Protein AF-A0A837NKV6-F1 (afdb_monomer_lite)

Organism: NCBI:txid1385856

Secondary structure (DSSP, 8-state):
---SHHHHHHHTT--HHHHHHHHHHHH-----HHHHHHHHHTSSPPPHHHHHHHHHHHTS-HHHHTTS--HHHHHHTTHHHHHHTTSS-S-----------

InterPro domains:
  IPR001387 Cro/C1-type, helix-turn-helix domain [PF12844] (3-65)
  IPR001387 Cro/C1-type, helix-turn-helix domain [PS50943] (5-65)
  IPR001387 Cro/C1-type, helix-turn-helix domain [SM00530] (4-65)
  IPR001387 Cro/C1-type, helix-turn-helix domain [cd00093] (3-65)
  IPR010982 Lambda repressor-like, DNA-binding domain superfamily [G3DSA:1.10.260.40] (1-72)
  IPR010982 Lambda repressor-like, DNA-binding domain superfamily [SSF47413] (3-67)

pLDDT: mean 81.36, std 20.56, range [34.88, 98.44]

Structure (mmCIF, N/CA/C/O backbone):
data_AF-A0A837NKV6-F1
#
_entry.id   AF-A0A837NKV6-F1
#
loop_
_atom_site.group_PDB
_atom_site.id
_atom_site.type_symbol
_atom_site.label_atom_id
_atom_site.label_alt_id
_atom_site.label_comp_id
_atom_site.label_asym_id
_atom_site.label_entity_id
_atom_site.label_seq_id
_atom_site.pdbx_PDB_ins_code
_atom_site.Cartn_x
_atom_site.Cartn_y
_atom_site.Cartn_z
_atom_site.occupancy
_atom_site.B_iso_or_equiv
_atom_site.auth_seq_id
_atom_site.auth_comp_id
_atom_site.auth_asym_id
_atom_site.auth_atom_id
_atom_site.pdbx_PDB_model_num
ATOM 1 N N . MET A 1 1 ? -16.009 5.502 -5.738 1.00 51.53 1 MET A N 1
ATOM 2 C CA . MET A 1 1 ? -15.505 5.685 -4.353 1.00 51.53 1 MET A CA 1
ATOM 3 C C . MET A 1 1 ? -14.002 5.905 -4.402 1.00 51.53 1 MET A C 1
ATOM 5 O O . MET A 1 1 ? -13.330 5.195 -5.138 1.00 51.53 1 MET A O 1
ATOM 9 N N . LYS A 1 2 ? -13.474 6.897 -3.677 1.00 77.88 2 LYS A N 1
ATOM 10 C CA . LYS A 1 2 ? -12.043 7.239 -3.695 1.00 77.88 2 LYS A CA 1
ATOM 11 C C . LYS A 1 2 ? -11.351 6.464 -2.569 1.00 77.88 2 LYS A C 1
ATOM 13 O O . LYS A 1 2 ? -11.592 6.754 -1.399 1.00 77.88 2 LYS A O 1
ATOM 18 N N . ASN A 1 3 ? -10.554 5.450 -2.902 1.00 89.69 3 ASN A N 1
ATOM 19 C CA . ASN A 1 3 ? -9.729 4.778 -1.895 1.00 89.69 3 ASN A CA 1
ATOM 20 C C . ASN A 1 3 ? -8.704 5.763 -1.299 1.00 89.69 3 ASN A C 1
ATOM 22 O O . ASN A 1 3 ? -8.441 6.831 -1.860 1.00 89.69 3 ASN A O 1
ATOM 26 N N . ARG A 1 4 ? -8.122 5.411 -0.150 1.00 95.06 4 ARG A N 1
ATOM 27 C CA . ARG A 1 4 ? -7.184 6.272 0.590 1.00 95.06 4 ARG A CA 1
ATOM 28 C C . ARG A 1 4 ? -5.715 5.927 0.334 1.00 95.06 4 ARG A C 1
ATOM 30 O O . ARG A 1 4 ? -4.847 6.531 0.956 1.00 95.06 4 ARG A O 1
ATOM 37 N N . LEU A 1 5 ? -5.423 5.020 -0.602 1.00 96.50 5 LEU A N 1
ATOM 38 C CA . LEU A 1 5 ? -4.068 4.517 -0.856 1.00 96.50 5 LEU A CA 1
ATOM 39 C C . LEU A 1 5 ? -3.094 5.642 -1.219 1.00 96.50 5 LEU A C 1
ATOM 41 O O . LEU A 1 5 ? -2.047 5.777 -0.592 1.00 96.50 5 LEU A O 1
ATOM 45 N N . ARG A 1 6 ? -3.477 6.509 -2.166 1.00 96.75 6 ARG A N 1
ATOM 46 C CA . ARG A 1 6 ? -2.630 7.633 -2.598 1.00 96.75 6 ARG A CA 1
ATOM 47 C C . ARG A 1 6 ? -2.321 8.608 -1.472 1.00 96.75 6 ARG A C 1
ATOM 49 O O . ARG A 1 6 ? -1.220 9.146 -1.414 1.00 96.75 6 ARG A O 1
ATOM 56 N N . LYS A 1 7 ? -3.310 8.858 -0.610 1.00 95.81 7 LYS A N 1
ATOM 57 C CA . LYS A 1 7 ? -3.164 9.737 0.552 1.00 95.81 7 LYS A CA 1
ATOM 58 C C . LYS A 1 7 ? -2.145 9.135 1.521 1.00 95.81 7 LYS A C 1
ATOM 60 O O . LYS A 1 7 ? -1.129 9.766 1.773 1.00 95.81 7 LYS A O 1
ATOM 65 N N . LEU A 1 8 ? -2.375 7.894 1.950 1.00 96.88 8 LEU A N 1
ATOM 66 C CA . LEU A 1 8 ? -1.517 7.187 2.903 1.00 96.88 8 LEU A CA 1
ATOM 67 C C . LEU A 1 8 ? -0.078 7.054 2.396 1.00 96.88 8 LEU A C 1
ATOM 69 O O . LEU A 1 8 ? 0.861 7.329 3.137 1.00 96.88 8 LEU A O 1
ATOM 73 N N . ARG A 1 9 ? 0.109 6.709 1.116 1.00 98.00 9 ARG A N 1
ATOM 74 C CA . ARG A 1 9 ? 1.445 6.611 0.520 1.00 98.00 9 ARG A CA 1
ATOM 75 C C . ARG A 1 9 ? 2.196 7.944 0.587 1.00 98.00 9 ARG A C 1
ATOM 77 O O . ARG A 1 9 ? 3.360 7.964 0.969 1.00 98.00 9 ARG A O 1
ATOM 84 N N . LYS A 1 10 ? 1.531 9.051 0.235 1.00 97.62 10 LYS A N 1
ATOM 85 C CA . LYS A 1 10 ? 2.134 10.392 0.280 1.00 97.62 10 LYS A CA 1
ATOM 86 C C . LYS A 1 10 ? 2.412 10.874 1.704 1.00 97.62 10 LYS A C 1
ATOM 88 O O . LYS A 1 10 ? 3.439 11.498 1.913 1.00 97.62 10 LYS A O 1
ATOM 93 N N . GLU A 1 11 ? 1.533 10.580 2.661 1.00 97.06 11 GLU A N 1
ATOM 94 C CA . GLU A 1 11 ? 1.741 10.903 4.085 1.00 97.06 11 GLU A CA 1
ATOM 95 C C . GLU A 1 11 ? 2.952 10.172 4.677 1.00 97.06 11 GLU A C 1
ATOM 97 O O . GLU A 1 11 ? 3.594 10.685 5.584 1.00 97.06 11 GLU A O 1
ATOM 102 N N . ASN A 1 12 ? 3.290 9.002 4.128 1.00 96.50 12 ASN A N 1
ATOM 103 C CA . ASN A 1 12 ? 4.486 8.239 4.487 1.00 96.50 12 ASN A CA 1
ATOM 104 C C . ASN A 1 12 ? 5.698 8.571 3.595 1.00 96.50 12 ASN A C 1
ATOM 106 O O . ASN A 1 12 ? 6.707 7.879 3.663 1.00 96.50 12 ASN A O 1
ATOM 110 N N . SER A 1 13 ? 5.604 9.590 2.732 1.00 97.75 13 SER A N 1
ATOM 111 C CA . SER A 1 13 ? 6.670 10.006 1.806 1.00 97.75 13 SER A CA 1
ATOM 112 C C . SER A 1 13 ? 7.192 8.899 0.879 1.00 97.75 13 SER A C 1
ATOM 114 O O . SER A 1 13 ? 8.331 8.955 0.431 1.00 97.75 13 SER A O 1
ATOM 116 N N . LEU A 1 14 ? 6.353 7.912 0.547 1.00 97.81 14 LEU A N 1
ATOM 117 C CA . LEU A 1 14 ? 6.742 6.775 -0.287 1.00 97.81 14 LEU A CA 1
ATOM 118 C C . LEU A 1 14 ? 6.493 7.037 -1.777 1.00 97.81 14 LEU A C 1
ATOM 120 O O . LEU A 1 14 ? 5.438 7.530 -2.201 1.00 97.81 14 LEU A O 1
ATOM 124 N N . THR A 1 15 ? 7.420 6.599 -2.614 1.00 98.44 15 THR A N 1
ATOM 125 C CA . THR A 1 15 ? 7.222 6.406 -4.050 1.00 98.44 15 THR A CA 1
ATOM 126 C C . THR A 1 15 ? 6.400 5.138 -4.322 1.00 98.44 15 THR A C 1
ATOM 128 O O . THR A 1 15 ? 6.191 4.287 -3.455 1.00 98.44 15 THR A O 1
ATOM 131 N N . LEU A 1 16 ? 5.890 4.989 -5.551 1.00 98.44 16 LEU A N 1
ATOM 132 C CA . LEU A 1 16 ? 5.210 3.748 -5.954 1.00 98.44 16 LEU A CA 1
ATOM 133 C C . LEU A 1 16 ? 6.182 2.556 -6.027 1.00 98.44 16 LEU A C 1
ATOM 135 O O . LEU A 1 16 ? 5.760 1.423 -5.814 1.00 98.44 16 LEU A O 1
ATOM 139 N N . ALA A 1 17 ? 7.462 2.807 -6.321 1.00 98.25 17 ALA A N 1
ATOM 140 C CA . ALA A 1 17 ? 8.503 1.783 -6.372 1.00 98.25 17 ALA A CA 1
ATOM 141 C C . ALA A 1 17 ? 8.820 1.234 -4.975 1.00 98.25 17 ALA A C 1
ATOM 143 O O . ALA A 1 17 ? 8.780 0.023 -4.778 1.00 98.25 17 ALA A O 1
ATOM 144 N N . GLU A 1 18 ? 9.016 2.114 -3.993 1.00 98.38 18 GLU A N 1
ATOM 145 C CA . GLU A 1 18 ? 9.258 1.706 -2.603 1.00 98.38 18 GLU A CA 1
ATOM 146 C C . GLU A 1 18 ? 8.063 0.935 -2.036 1.00 98.38 18 GLU A C 1
ATOM 148 O O . GLU A 1 18 ? 8.234 -0.118 -1.429 1.00 98.38 18 GLU A O 1
ATOM 153 N N . LEU A 1 19 ? 6.830 1.390 -2.299 1.00 98.00 19 LEU A N 1
ATOM 154 C CA . LEU A 1 19 ? 5.640 0.661 -1.857 1.00 98.00 19 LEU A CA 1
ATOM 155 C C . LEU A 1 19 ? 5.540 -0.737 -2.498 1.00 98.00 19 LEU A C 1
ATOM 157 O O . LEU A 1 19 ? 5.165 -1.699 -1.827 1.00 98.00 19 LEU A O 1
ATOM 161 N N . SER A 1 20 ? 5.882 -0.859 -3.784 1.00 98.06 20 SER A N 1
ATOM 162 C CA . SER A 1 20 ? 5.969 -2.146 -4.487 1.00 98.06 20 SER A CA 1
ATOM 163 C C . SER A 1 20 ? 6.992 -3.073 -3.823 1.00 98.06 20 SER A C 1
ATOM 165 O O . SER A 1 20 ? 6.715 -4.250 -3.600 1.00 98.06 20 SER A O 1
ATOM 167 N N . GLU A 1 21 ? 8.167 -2.549 -3.483 1.00 97.44 21 GLU A N 1
ATOM 168 C CA . GLU A 1 21 ? 9.223 -3.310 -2.819 1.00 97.44 21 GLU A CA 1
ATOM 169 C C . GLU A 1 21 ? 8.815 -3.758 -1.407 1.00 97.44 21 GLU A C 1
ATOM 171 O O . GLU A 1 21 ? 9.042 -4.908 -1.033 1.00 97.44 21 GLU A O 1
ATOM 176 N N . MET A 1 22 ? 8.148 -2.893 -0.638 1.00 96.81 22 MET A N 1
ATOM 177 C CA . MET A 1 22 ? 7.628 -3.241 0.688 1.00 96.81 22 MET A CA 1
ATOM 178 C C . MET A 1 22 ? 6.595 -4.371 0.629 1.00 96.81 22 MET A C 1
ATOM 180 O O . MET A 1 22 ? 6.626 -5.270 1.468 1.00 96.81 22 MET A O 1
ATOM 184 N N . LEU A 1 23 ? 5.701 -4.360 -0.367 1.00 96.12 23 LEU A N 1
ATOM 185 C CA . LEU A 1 23 ? 4.724 -5.437 -0.568 1.00 96.12 23 LEU A CA 1
ATOM 186 C C . LEU A 1 23 ? 5.405 -6.782 -0.833 1.00 96.12 23 LEU A C 1
ATOM 188 O O . LEU A 1 23 ? 5.012 -7.797 -0.251 1.00 96.12 23 LEU A O 1
ATOM 192 N N . PHE A 1 24 ? 6.448 -6.775 -1.663 1.00 95.31 24 PHE A N 1
ATOM 193 C CA . PHE A 1 24 ? 7.248 -7.962 -1.933 1.00 95.31 24 PHE A CA 1
ATOM 194 C C . PHE A 1 24 ? 7.954 -8.460 -0.664 1.00 95.31 24 PHE A C 1
ATOM 196 O O . PHE A 1 24 ? 7.817 -9.626 -0.308 1.00 95.31 24 PHE A O 1
ATOM 203 N N . LYS A 1 25 ? 8.618 -7.565 0.079 1.00 94.75 25 LYS A N 1
ATOM 204 C CA . LYS A 1 25 ? 9.344 -7.905 1.314 1.00 94.75 25 LYS A CA 1
ATOM 205 C C . LYS A 1 25 ? 8.449 -8.468 2.423 1.00 94.75 25 LYS A C 1
ATOM 207 O O . LYS A 1 25 ? 8.896 -9.335 3.164 1.00 94.75 25 LYS A O 1
ATOM 212 N N . LEU A 1 26 ? 7.210 -7.985 2.554 1.00 92.00 26 LEU A N 1
ATOM 213 C CA . LEU A 1 26 ? 6.303 -8.399 3.635 1.00 92.00 26 LEU A CA 1
ATOM 214 C C . LEU A 1 26 ? 5.463 -9.640 3.318 1.00 92.00 26 LEU A C 1
ATOM 216 O O . LEU A 1 26 ? 5.008 -10.307 4.240 1.00 92.00 26 LEU A O 1
ATOM 220 N N . SER A 1 27 ? 5.188 -9.922 2.043 1.00 88.69 27 SER A N 1
ATOM 221 C CA . SER A 1 27 ? 4.156 -10.909 1.679 1.00 88.69 27 SER A CA 1
ATOM 222 C C . SER A 1 27 ? 4.415 -11.673 0.379 1.00 88.69 27 SER A C 1
ATOM 224 O O . SER A 1 27 ? 3.517 -12.357 -0.107 1.00 88.69 27 SER A O 1
ATOM 226 N N . ASP A 1 28 ? 5.604 -11.522 -0.216 1.00 92.19 28 ASP A N 1
ATOM 227 C CA . ASP A 1 28 ? 5.974 -12.066 -1.534 1.00 92.19 28 ASP A CA 1
ATOM 228 C C . ASP A 1 28 ? 5.010 -11.635 -2.671 1.00 92.19 28 ASP A C 1
ATOM 230 O O . ASP A 1 28 ? 4.974 -12.187 -3.774 1.00 92.19 28 ASP A O 1
ATOM 234 N N . LEU A 1 29 ? 4.204 -10.591 -2.424 1.00 91.62 29 LEU A N 1
ATOM 235 C CA . LEU A 1 29 ? 3.252 -10.046 -3.384 1.00 91.62 29 LEU A CA 1
ATOM 236 C C . LEU A 1 29 ? 3.970 -9.113 -4.359 1.00 91.62 29 LEU A C 1
ATOM 238 O O . LEU A 1 29 ? 4.270 -7.958 -4.056 1.00 91.62 29 LEU A O 1
ATOM 242 N N . ARG A 1 30 ? 4.176 -9.596 -5.583 1.00 94.50 30 ARG A N 1
ATOM 243 C CA . ARG A 1 30 ? 4.736 -8.801 -6.684 1.00 94.50 30 ARG A CA 1
ATOM 244 C C . ARG A 1 30 ? 3.666 -7.909 -7.311 1.00 94.50 30 ARG A C 1
ATOM 246 O O . ARG A 1 30 ? 2.942 -8.327 -8.214 1.00 94.50 30 ARG A O 1
ATOM 253 N N . ILE A 1 31 ? 3.562 -6.671 -6.833 1.00 97.06 31 ILE A N 1
ATOM 254 C CA . ILE A 1 31 ? 2.639 -5.659 -7.366 1.00 97.06 31 ILE A CA 1
ATOM 255 C C . ILE A 1 31 ? 3.447 -4.534 -7.998 1.00 97.06 31 ILE A C 1
ATOM 257 O O . ILE A 1 31 ? 4.144 -3.819 -7.296 1.00 97.06 31 ILE A O 1
ATOM 261 N N . SER A 1 32 ? 3.321 -4.336 -9.311 1.00 97.88 32 SER A N 1
ATOM 262 C CA . SER A 1 32 ? 4.083 -3.295 -10.003 1.00 97.88 32 SER A CA 1
ATOM 263 C C . SER A 1 32 ? 3.652 -1.870 -9.607 1.00 97.88 32 SER A C 1
ATOM 265 O O . SER A 1 32 ? 2.479 -1.643 -9.279 1.00 97.88 32 SER A O 1
ATOM 267 N N . PRO A 1 33 ? 4.550 -0.872 -9.730 1.00 98.12 33 PRO A N 1
ATOM 268 C CA . PRO A 1 33 ? 4.211 0.540 -9.537 1.00 98.12 33 PRO A CA 1
ATOM 269 C C . PRO A 1 33 ? 3.042 1.021 -10.410 1.00 98.12 33 PRO A C 1
ATOM 271 O O . PRO A 1 33 ? 2.199 1.787 -9.947 1.00 98.12 33 PRO A O 1
ATOM 274 N N . ASP A 1 34 ? 2.945 0.541 -11.656 1.00 98.06 34 ASP A N 1
ATOM 275 C CA . ASP A 1 34 ? 1.821 0.839 -12.556 1.00 98.06 34 ASP A CA 1
ATOM 276 C C . ASP A 1 34 ? 0.489 0.307 -12.004 1.00 98.06 34 ASP A C 1
ATOM 278 O O . ASP A 1 34 ? -0.515 1.022 -11.976 1.00 98.06 34 ASP A O 1
ATOM 282 N N . LEU A 1 35 ? 0.480 -0.927 -11.490 1.00 97.56 35 LEU A N 1
ATOM 283 C CA . LEU A 1 35 ? -0.717 -1.517 -10.900 1.00 97.56 35 LEU A CA 1
ATOM 284 C C . LEU A 1 35 ? -1.139 -0.781 -9.620 1.00 97.56 35 LEU A C 1
ATOM 286 O O . LEU A 1 35 ? -2.328 -0.519 -9.440 1.00 97.56 35 LEU A O 1
ATOM 290 N N . LEU A 1 36 ? -0.183 -0.372 -8.778 1.00 97.62 36 LEU A N 1
ATOM 291 C CA . LEU A 1 36 ? -0.451 0.508 -7.634 1.00 97.62 36 LEU A CA 1
ATOM 292 C C . LEU A 1 36 ? -1.051 1.846 -8.082 1.00 97.62 36 LEU A C 1
ATOM 294 O O . LEU A 1 36 ? -2.021 2.315 -7.494 1.00 97.62 36 LEU A O 1
ATOM 298 N N . SER A 1 37 ? -0.531 2.434 -9.158 1.00 97.25 37 SER A N 1
ATOM 299 C CA . SER A 1 37 ? -1.049 3.677 -9.737 1.00 97.25 37 SER A CA 1
ATOM 300 C C . SER A 1 37 ? -2.506 3.531 -10.208 1.00 97.25 37 SER A C 1
ATOM 302 O O . SER A 1 37 ? -3.342 4.397 -9.945 1.00 97.25 37 SER A O 1
ATOM 304 N N . LYS A 1 38 ? -2.848 2.394 -10.832 1.00 96.94 38 LYS A N 1
ATOM 305 C CA . LYS A 1 38 ? -4.231 2.040 -11.208 1.00 96.94 38 LYS A CA 1
ATOM 306 C C . LYS A 1 38 ? -5.132 1.879 -9.986 1.00 96.94 38 LYS A C 1
ATOM 308 O O . LYS A 1 38 ? -6.277 2.333 -10.013 1.00 96.94 38 LYS A O 1
ATOM 313 N N . TYR A 1 39 ? -4.619 1.288 -8.904 1.00 96.25 39 TYR A N 1
ATOM 314 C CA . TYR A 1 39 ? -5.337 1.236 -7.630 1.00 96.25 39 TYR A CA 1
ATOM 315 C C . TYR A 1 39 ? -5.595 2.639 -7.086 1.00 96.25 39 TYR A C 1
ATOM 317 O O . TYR A 1 39 ? -6.734 2.960 -6.773 1.00 96.25 39 TYR A O 1
ATOM 325 N N . GLU A 1 40 ? -4.593 3.517 -7.040 1.00 95.88 40 GLU A N 1
ATOM 326 C CA . GLU A 1 40 ? -4.744 4.893 -6.546 1.00 95.88 40 GLU A CA 1
ATOM 327 C C . GLU A 1 40 ? -5.780 5.722 -7.308 1.00 95.88 40 GLU A C 1
ATOM 329 O O . GLU A 1 40 ? -6.455 6.564 -6.713 1.00 95.88 40 GLU A O 1
ATOM 334 N N . ARG A 1 41 ? -5.909 5.492 -8.619 1.00 94.69 41 ARG A N 1
ATOM 335 C CA . ARG A 1 41 ? -6.913 6.153 -9.465 1.00 94.69 41 ARG A CA 1
ATOM 336 C C . ARG A 1 41 ? -8.293 5.496 -9.397 1.00 94.69 41 ARG A C 1
ATOM 338 O O . ARG A 1 41 ? -9.260 6.092 -9.854 1.00 94.69 41 ARG A O 1
ATOM 345 N N . GLY A 1 42 ? -8.400 4.307 -8.801 1.00 92.56 42 GLY A N 1
ATOM 346 C CA . GLY A 1 42 ? -9.642 3.536 -8.734 1.00 92.56 42 GLY A CA 1
ATOM 347 C C . GLY A 1 42 ? -10.005 2.826 -10.042 1.00 92.56 42 GLY A C 1
ATOM 348 O O . GLY A 1 42 ? -11.113 2.320 -10.164 1.00 92.56 42 GLY A O 1
ATOM 349 N N . GLU A 1 43 ? -9.080 2.758 -11.003 1.00 94.44 43 GLU A N 1
ATOM 350 C CA . GLU A 1 43 ? -9.248 2.004 -12.255 1.00 94.44 43 GLU A CA 1
ATOM 351 C C . GLU A 1 43 ? -9.257 0.492 -12.007 1.00 94.44 43 GLU A C 1
ATOM 353 O O . GLU A 1 43 ? -9.835 -0.281 -12.769 1.00 94.44 43 GLU A O 1
ATOM 358 N N . ARG A 1 44 ? -8.590 0.058 -10.932 1.00 94.00 44 ARG A N 1
ATOM 359 C CA . ARG A 1 44 ? -8.604 -1.322 -10.448 1.00 94.00 44 ARG A CA 1
ATOM 360 C C . ARG A 1 44 ? -8.783 -1.351 -8.939 1.00 94.00 44 ARG A C 1
ATOM 362 O O . ARG A 1 44 ? -8.312 -0.465 -8.232 1.00 94.00 44 ARG A O 1
ATOM 369 N N . ASN A 1 45 ? -9.401 -2.421 -8.450 1.00 91.12 45 ASN A N 1
ATOM 370 C CA . ASN A 1 45 ? -9.523 -2.683 -7.021 1.00 91.12 45 ASN A CA 1
ATOM 371 C C . ASN A 1 45 ? -8.473 -3.716 -6.579 1.00 91.12 45 ASN A C 1
ATOM 373 O O . ASN A 1 45 ? -8.333 -4.747 -7.245 1.00 91.12 45 ASN A O 1
ATOM 377 N N . PRO A 1 46 ? -7.746 -3.485 -5.470 1.00 93.06 46 PRO A N 1
ATOM 378 C CA . PRO A 1 46 ? -6.831 -4.481 -4.930 1.00 93.06 46 PRO A CA 1
ATOM 379 C C . PRO A 1 46 ? -7.595 -5.709 -4.417 1.00 93.06 46 PRO A C 1
ATOM 381 O O . PRO A 1 46 ? -8.694 -5.594 -3.869 1.00 93.06 46 PRO A O 1
ATOM 384 N N . LYS A 1 47 ? -6.992 -6.895 -4.551 1.00 93.38 47 LYS A N 1
ATOM 385 C CA . LYS A 1 47 ? -7.512 -8.125 -3.931 1.00 93.38 47 LYS A CA 1
ATOM 386 C C . LYS A 1 47 ? -7.464 -8.020 -2.402 1.00 93.38 47 LYS A C 1
ATOM 388 O O . LYS A 1 47 ? -6.677 -7.254 -1.850 1.00 93.38 47 LYS A O 1
ATOM 393 N N . LYS A 1 48 ? -8.251 -8.855 -1.712 1.00 92.25 48 LYS A N 1
ATOM 394 C CA . LYS A 1 48 ? -8.298 -8.893 -0.240 1.00 92.25 48 LYS A CA 1
ATOM 395 C C . LYS A 1 48 ? -6.914 -9.087 0.394 1.00 92.25 48 LYS A C 1
ATOM 397 O O . LYS A 1 48 ? -6.603 -8.378 1.339 1.00 92.25 48 LYS A O 1
ATOM 402 N N . SER A 1 49 ? -6.082 -9.981 -0.146 1.00 92.81 49 SER A N 1
ATOM 403 C CA . SER A 1 49 ? -4.707 -10.193 0.336 1.00 92.81 49 SER A CA 1
ATOM 404 C C . SER A 1 49 ? -3.861 -8.920 0.253 1.00 92.81 49 SER A C 1
ATOM 406 O O . SER A 1 49 ? -3.270 -8.513 1.242 1.00 92.81 49 SER A 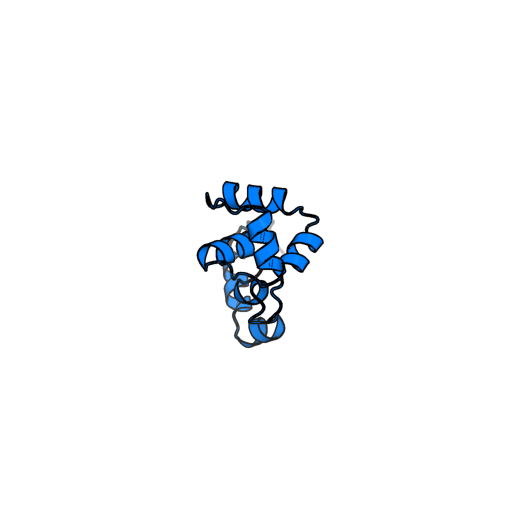O 1
ATOM 408 N N . VAL A 1 50 ? -3.898 -8.232 -0.891 1.00 95.44 50 VAL A N 1
ATOM 409 C CA . VAL A 1 50 ? -3.187 -6.960 -1.095 1.00 95.44 50 VAL A CA 1
ATOM 410 C C . VAL A 1 50 ? -3.693 -5.885 -0.129 1.00 95.44 50 VAL A C 1
ATOM 412 O O . VAL A 1 50 ? -2.893 -5.149 0.436 1.00 95.44 50 VAL A O 1
ATOM 415 N N . LEU A 1 51 ? -5.011 -5.797 0.093 1.00 94.69 51 LEU A N 1
ATOM 416 C CA . LEU A 1 51 ? -5.582 -4.853 1.061 1.00 94.69 51 LEU A CA 1
ATOM 417 C C . LEU A 1 51 ? -5.080 -5.112 2.484 1.00 94.69 51 LEU A C 1
ATOM 419 O O . LEU A 1 51 ? -4.796 -4.150 3.188 1.00 94.69 51 LEU A O 1
ATOM 423 N N . VAL A 1 52 ? -4.965 -6.377 2.897 1.00 93.81 52 VAL A N 1
ATOM 424 C CA . VAL A 1 52 ? -4.452 -6.749 4.225 1.00 93.81 52 VAL A CA 1
ATOM 425 C C . VAL A 1 52 ? -2.995 -6.312 4.379 1.00 93.81 52 VAL A C 1
ATOM 427 O O . VAL A 1 52 ? -2.688 -5.588 5.320 1.00 93.81 52 VAL A O 1
ATOM 430 N N . THR A 1 53 ? -2.124 -6.628 3.418 1.00 95.25 53 THR A N 1
ATOM 431 C CA . THR A 1 53 ? -0.709 -6.225 3.491 1.00 95.25 53 THR A CA 1
ATOM 432 C C . THR A 1 53 ? -0.536 -4.705 3.450 1.00 95.25 53 THR A C 1
ATOM 434 O O . THR A 1 53 ? 0.228 -4.142 4.227 1.00 95.25 53 THR A O 1
ATOM 437 N N . LEU A 1 54 ? -1.277 -3.998 2.588 1.00 96.31 54 LEU A N 1
ATOM 438 C CA . LEU A 1 54 ? -1.251 -2.531 2.569 1.00 96.31 54 LEU A CA 1
ATOM 439 C C . LEU A 1 54 ? -1.709 -1.947 3.914 1.00 96.31 54 LEU A C 1
ATOM 441 O O . LEU A 1 54 ? -1.141 -0.971 4.400 1.00 96.31 54 LEU A O 1
ATOM 445 N N . SER A 1 55 ? -2.718 -2.553 4.535 1.00 94.50 55 SER A N 1
ATOM 446 C CA . SER A 1 55 ? -3.181 -2.184 5.870 1.00 94.50 55 SER A CA 1
ATOM 447 C C . SER A 1 55 ? -2.129 -2.394 6.953 1.00 94.50 55 SER A C 1
ATOM 449 O O . SER A 1 55 ? -2.025 -1.568 7.858 1.00 94.50 55 SER A O 1
ATOM 451 N N . GLU A 1 56 ? -1.324 -3.447 6.853 1.00 94.06 56 GLU A N 1
ATOM 452 C CA . GLU A 1 56 ? -0.200 -3.697 7.757 1.00 94.06 56 GLU A CA 1
ATOM 453 C C . GLU A 1 56 ? 0.949 -2.707 7.556 1.00 94.06 56 GLU A C 1
ATOM 455 O O . GLU A 1 56 ? 1.556 -2.297 8.546 1.00 94.06 56 GLU A O 1
ATOM 460 N N . ILE A 1 57 ? 1.224 -2.296 6.312 1.00 95.25 57 ILE A N 1
ATOM 461 C CA . ILE A 1 57 ? 2.223 -1.264 5.990 1.00 95.25 57 ILE A CA 1
ATOM 462 C C . ILE A 1 57 ? 1.812 0.069 6.615 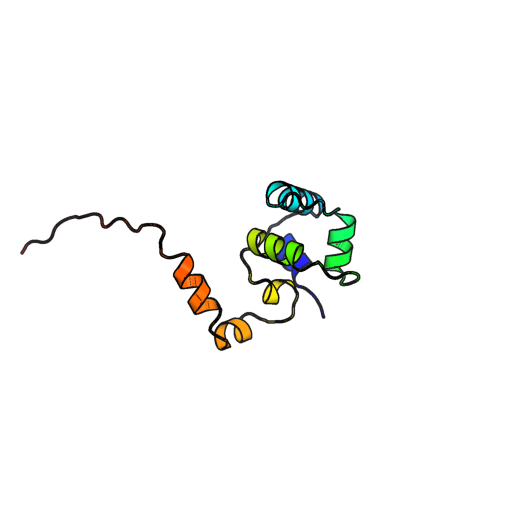1.00 95.25 57 ILE A C 1
ATOM 464 O O . ILE A 1 57 ? 2.581 0.674 7.354 1.00 95.25 57 ILE A O 1
ATOM 468 N N . PHE A 1 58 ? 0.579 0.507 6.360 1.00 95.50 58 PHE A N 1
ATOM 469 C CA . PHE A 1 58 ? 0.101 1.821 6.795 1.00 95.50 58 PHE A CA 1
ATOM 470 C C . PHE A 1 58 ? -0.498 1.834 8.204 1.00 95.50 58 PHE A C 1
ATOM 472 O O . PHE A 1 58 ? -0.927 2.886 8.666 1.00 95.50 58 PHE A O 1
ATOM 479 N N . LYS A 1 59 ? -0.565 0.678 8.877 1.00 93.94 59 LYS A N 1
ATOM 480 C CA . LYS A 1 59 ? -1.175 0.505 10.207 1.00 93.94 59 LYS A CA 1
ATOM 481 C C . LYS A 1 59 ? -2.610 1.044 10.286 1.00 93.94 59 LYS A C 1
ATOM 483 O O . LYS A 1 59 ? -3.014 1.641 11.280 1.00 93.94 59 LYS A O 1
ATOM 488 N N . VAL A 1 60 ? -3.404 0.798 9.241 1.00 91.12 60 VAL A N 1
ATOM 489 C CA . VAL A 1 60 ? -4.817 1.213 9.165 1.00 91.12 60 VAL A CA 1
ATOM 490 C C . VAL A 1 60 ? -5.742 0.044 8.830 1.00 91.12 60 VAL A C 1
ATOM 492 O O . VAL A 1 60 ? -5.338 -0.868 8.110 1.00 91.12 60 VAL A O 1
ATOM 495 N N . PRO A 1 61 ? -7.020 0.070 9.244 1.00 91.94 61 PRO A N 1
ATOM 496 C CA . PRO A 1 61 ? -7.975 -0.975 8.879 1.00 91.94 61 PRO A CA 1
ATOM 497 C C . PRO A 1 61 ? -8.202 -1.083 7.355 1.00 91.94 61 PRO A C 1
ATOM 499 O O . PRO A 1 61 ? -8.312 -0.049 6.687 1.00 91.94 61 PRO A O 1
ATOM 502 N N . PRO A 1 62 ? -8.382 -2.295 6.788 1.00 92.31 62 PRO A N 1
ATOM 503 C CA . PRO A 1 62 ? -8.619 -2.478 5.347 1.00 92.31 62 PRO A CA 1
ATOM 504 C C . PRO A 1 62 ? -9.831 -1.711 4.814 1.00 92.31 62 PRO A C 1
ATOM 506 O O . PRO A 1 62 ? -9.811 -1.194 3.697 1.00 92.31 62 PRO A O 1
ATOM 509 N N . LEU A 1 63 ? -10.875 -1.587 5.640 1.00 90.44 63 LEU A N 1
ATOM 510 C CA . LEU A 1 63 ? -12.089 -0.832 5.319 1.00 90.44 63 LEU A CA 1
ATOM 511 C C . LEU A 1 63 ? -11.853 0.685 5.277 1.00 90.44 63 LEU A C 1
ATOM 513 O O . LEU A 1 63 ? -12.519 1.404 4.533 1.00 90.44 63 LEU A O 1
ATOM 517 N N . TYR A 1 64 ? -10.889 1.187 6.051 1.00 92.00 64 TYR A N 1
ATOM 518 C CA . TYR A 1 64 ? -10.464 2.577 5.937 1.00 92.00 64 TYR A CA 1
ATOM 519 C C . TYR A 1 64 ? -9.642 2.777 4.661 1.00 92.00 64 TYR A C 1
ATOM 521 O O . TYR A 1 64 ? -9.887 3.719 3.904 1.00 92.00 64 TYR A O 1
ATOM 529 N N . LEU A 1 65 ? -8.707 1.865 4.381 1.00 92.94 65 LEU A N 1
ATOM 530 C CA . LEU A 1 65 ? -7.828 1.950 3.218 1.00 92.94 65 LEU A CA 1
ATOM 531 C C . LEU A 1 65 ? -8.6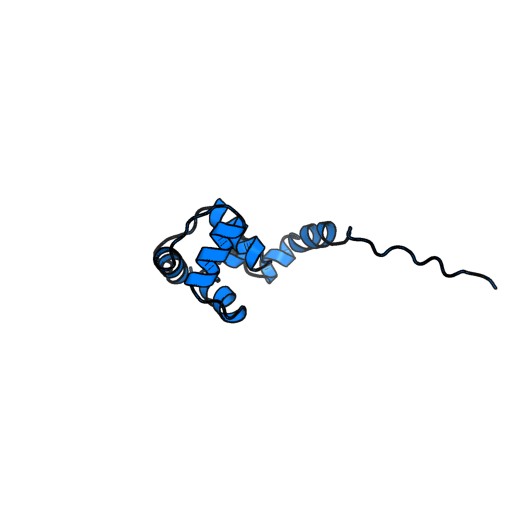06 1.932 1.895 1.00 92.94 65 LEU A C 1
ATOM 533 O O . LEU A 1 65 ? -8.374 2.776 1.026 1.00 92.94 65 LEU A O 1
ATOM 537 N N . ASN A 1 66 ? -9.561 1.010 1.750 1.00 91.12 66 ASN A N 1
ATOM 538 C CA . ASN A 1 66 ? -10.355 0.877 0.527 1.00 91.12 66 ASN A CA 1
ATOM 539 C C . ASN A 1 66 ? -11.435 1.971 0.363 1.00 91.12 66 ASN A C 1
ATOM 541 O O . ASN A 1 66 ? -12.041 2.067 -0.701 1.00 91.12 66 ASN A O 1
ATOM 545 N N . GLY A 1 67 ? -11.659 2.812 1.379 1.00 88.81 67 GLY A N 1
ATOM 546 C CA . GLY A 1 67 ? -12.633 3.904 1.323 1.00 88.81 67 GLY A CA 1
ATOM 547 C C . GLY A 1 67 ? -14.055 3.545 1.766 1.00 88.81 67 GLY A C 1
ATOM 548 O O . GLY A 1 67 ? -14.914 4.420 1.725 1.00 88.81 67 GLY A O 1
ATOM 549 N N . THR A 1 68 ? -14.325 2.301 2.179 1.00 88.00 68 THR A N 1
ATOM 550 C CA . THR A 1 68 ? -15.682 1.850 2.556 1.00 88.00 68 THR A CA 1
ATOM 551 C C . THR A 1 68 ? -16.156 2.395 3.895 1.00 88.00 68 THR A C 1
ATOM 553 O O . THR A 1 68 ? -1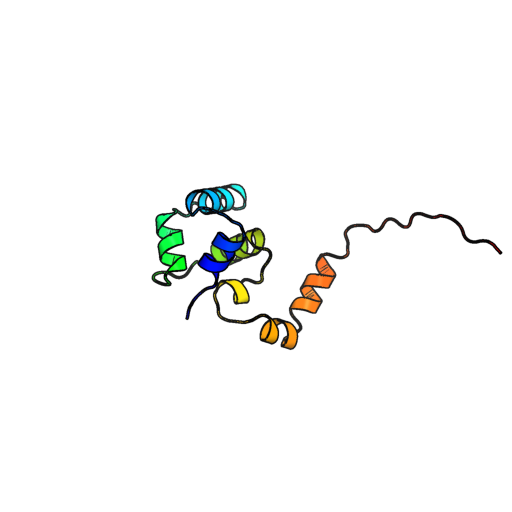7.335 2.701 4.035 1.00 88.00 68 THR A O 1
ATOM 556 N N . LYS A 1 69 ? -15.251 2.535 4.866 1.00 86.12 69 LYS A N 1
ATOM 557 C CA . LYS A 1 69 ? -15.539 3.126 6.177 1.00 86.12 69 LYS A CA 1
ATOM 558 C C . LYS A 1 69 ? -14.605 4.292 6.457 1.00 86.12 69 LYS A C 1
ATOM 560 O O . LYS A 1 69 ? -13.488 4.358 5.939 1.00 86.12 69 LYS A O 1
ATOM 565 N N . ASP A 1 70 ? -15.067 5.239 7.251 1.00 86.00 70 ASP A N 1
ATOM 566 C CA . ASP A 1 70 ? -14.234 6.272 7.861 1.00 86.00 70 ASP A CA 1
ATOM 567 C C . ASP A 1 70 ? -13.887 5.900 9.311 1.00 86.00 70 ASP A C 1
ATOM 569 O O . ASP A 1 70 ? -14.284 4.855 9.824 1.00 86.00 70 ASP A O 1
ATOM 573 N N . VAL A 1 71 ? -13.095 6.740 9.976 1.00 76.31 71 VAL A N 1
ATOM 574 C CA . VAL A 1 71 ? -12.691 6.486 11.365 1.00 76.31 71 VAL A CA 1
ATOM 575 C C . VAL A 1 71 ? -13.903 6.496 12.302 1.00 76.31 71 VAL A C 1
ATOM 577 O O . VAL A 1 71 ? -13.980 5.669 13.204 1.00 76.31 71 VAL A O 1
ATOM 580 N N . HIS A 1 72 ? -14.873 7.384 12.069 1.00 75.69 72 HIS A N 1
ATOM 581 C CA . HIS A 1 72 ? -16.042 7.535 12.934 1.00 75.69 72 HIS A CA 1
ATOM 582 C C . HIS A 1 72 ? -16.940 6.290 12.914 1.00 75.69 72 HIS A C 1
ATOM 584 O O . HIS A 1 72 ? -17.312 5.775 13.966 1.00 75.69 72 HIS A O 1
ATOM 590 N N . SER A 1 73 ? -17.215 5.748 11.727 1.00 76.00 73 SER A N 1
ATOM 591 C CA . SER A 1 73 ? -17.939 4.483 11.557 1.00 76.00 73 SER A CA 1
ATOM 592 C C . SER A 1 73 ? -17.188 3.300 12.172 1.00 76.00 73 SER A C 1
ATOM 594 O O . SER A 1 73 ? -17.798 2.480 12.848 1.00 76.00 73 SER A O 1
ATOM 596 N N . LEU A 1 74 ? -15.859 3.241 12.041 1.00 73.50 74 LEU A N 1
ATOM 597 C CA . LEU A 1 74 ? -15.053 2.194 12.684 1.00 73.50 74 LEU A CA 1
ATOM 598 C C . LEU A 1 74 ? -15.078 2.264 14.221 1.00 73.50 74 LEU A C 1
ATOM 600 O O . LEU A 1 74 ? -15.057 1.220 14.874 1.00 73.50 74 LEU A O 1
ATOM 604 N N . ILE A 1 75 ? -15.124 3.472 14.795 1.00 71.12 75 ILE A N 1
ATOM 605 C CA . ILE A 1 75 ? -15.282 3.690 16.242 1.00 71.12 75 ILE A CA 1
ATOM 606 C C . ILE A 1 75 ? -16.674 3.246 16.693 1.00 71.12 75 ILE A C 1
ATOM 608 O O . ILE A 1 75 ? -16.792 2.511 17.672 1.00 71.12 75 ILE A O 1
ATOM 612 N N . LYS A 1 76 ? -17.718 3.663 15.967 1.00 69.69 76 LYS A N 1
ATOM 613 C CA . LYS A 1 76 ? -19.118 3.363 16.291 1.00 69.69 76 LYS A CA 1
ATOM 614 C C . LYS A 1 76 ? -19.412 1.859 16.280 1.00 69.69 76 LYS A C 1
ATOM 616 O O . LYS A 1 76 ? -20.185 1.386 17.103 1.00 69.69 76 LYS A O 1
ATOM 621 N N . ASP A 1 77 ? -18.733 1.115 15.411 1.00 67.69 77 ASP A N 1
ATOM 622 C CA . ASP A 1 77 ? -18.872 -0.339 15.297 1.00 67.69 77 ASP A CA 1
ATOM 623 C C . ASP A 1 77 ? -18.030 -1.124 16.330 1.00 67.69 77 ASP A C 1
ATOM 625 O O . ASP A 1 77 ? -17.993 -2.353 16.292 1.00 67.69 77 ASP A O 1
ATOM 629 N N . GLY A 1 78 ? -17.299 -0.446 17.228 1.00 63.91 78 GLY A N 1
ATOM 630 C CA . GLY A 1 78 ? -16.471 -1.080 18.265 1.00 63.91 78 GLY A CA 1
ATOM 631 C C . GLY A 1 78 ? -15.194 -1.770 17.755 1.00 63.91 78 GLY A C 1
ATOM 632 O O . GLY A 1 78 ? -14.490 -2.421 18.530 1.00 63.91 78 GLY A O 1
ATOM 633 N N . ALA A 1 79 ? -14.845 -1.622 16.471 1.00 59.28 79 ALA A N 1
ATOM 634 C CA . ALA A 1 79 ? -13.710 -2.315 15.851 1.00 59.28 79 ALA A CA 1
ATOM 635 C C . ALA A 1 79 ? -12.348 -1.884 16.434 1.00 59.28 79 ALA A C 1
ATOM 637 O O . ALA A 1 79 ? -11.432 -2.700 16.551 1.00 59.28 79 ALA A O 1
ATOM 638 N N . ILE A 1 80 ? -12.220 -0.620 16.859 1.00 56.09 80 ILE A N 1
ATOM 639 C CA . ILE A 1 80 ? -10.985 -0.086 17.458 1.00 56.09 80 ILE A CA 1
ATOM 640 C C . ILE A 1 80 ? -10.748 -0.648 18.871 1.00 56.09 80 ILE A C 1
ATOM 642 O O . ILE A 1 80 ? -9.603 -0.933 19.227 1.00 56.09 80 ILE A O 1
ATOM 646 N N . SER A 1 81 ? -11.808 -0.914 19.645 1.00 55.41 81 SER A N 1
ATOM 647 C CA . SER A 1 81 ? -11.707 -1.518 20.984 1.00 55.41 81 SER A CA 1
ATOM 648 C C . SER A 1 81 ? -11.086 -2.921 20.950 1.00 55.41 81 SER A C 1
ATOM 650 O O . SER A 1 81 ? -10.380 -3.309 21.881 1.00 55.41 81 SER A O 1
ATOM 652 N N . LYS A 1 82 ? -11.280 -3.657 19.844 1.00 54.75 82 LYS A N 1
ATOM 653 C CA . LYS A 1 82 ? -10.715 -4.998 19.617 1.00 54.75 82 LYS A CA 1
ATOM 654 C C . LYS A 1 82 ? -9.267 -4.973 19.100 1.00 54.75 82 LYS A C 1
ATOM 656 O O . LYS A 1 82 ? -8.503 -5.887 19.382 1.00 54.75 82 LYS A O 1
ATOM 661 N N . MET A 1 83 ? -8.870 -3.922 18.373 1.00 54.53 83 MET A N 1
ATOM 662 C CA . MET A 1 83 ? -7.483 -3.741 17.910 1.00 54.53 83 MET A CA 1
ATOM 663 C C . MET A 1 83 ? -6.559 -3.228 19.026 1.00 54.53 83 MET A C 1
ATOM 665 O O . MET A 1 83 ? -5.409 -3.651 19.108 1.00 54.53 83 MET A O 1
ATOM 669 N N . LYS A 1 84 ? -7.054 -2.359 19.922 1.00 53.03 84 LYS A N 1
ATOM 670 C CA . LYS A 1 84 ? -6.265 -1.842 21.057 1.00 53.03 84 LYS A CA 1
ATOM 671 C C . LYS A 1 84 ? -5.913 -2.947 22.064 1.00 53.03 84 LYS A C 1
ATOM 673 O O . LYS A 1 84 ? -4.814 -2.954 22.599 1.00 53.03 84 LYS A O 1
ATOM 678 N N . SER A 1 85 ? -6.804 -3.920 22.256 1.00 50.84 85 SER A N 1
ATOM 679 C CA . SER A 1 85 ? -6.603 -5.068 23.153 1.00 50.84 85 SER A CA 1
ATOM 680 C C . SER A 1 85 ? -5.559 -6.081 22.656 1.00 50.84 85 SER A C 1
ATOM 682 O O . SER A 1 85 ? -5.014 -6.815 23.470 1.00 50.84 85 SER A O 1
ATOM 684 N N . GLN A 1 86 ? -5.216 -6.097 21.361 1.00 50.75 86 GLN A N 1
ATOM 685 C CA . GLN A 1 86 ? -4.163 -6.975 20.823 1.00 50.75 86 GLN A CA 1
ATOM 686 C C . GLN A 1 86 ? -2.754 -6.350 20.852 1.00 50.75 86 GLN A C 1
ATOM 688 O O . GLN A 1 86 ? -1.774 -7.087 20.859 1.00 50.75 86 GLN A O 1
ATOM 693 N N . ASN A 1 87 ? -2.640 -5.018 20.948 1.00 45.59 87 ASN A N 1
ATOM 694 C CA . ASN A 1 87 ? -1.360 -4.293 21.025 1.00 45.59 87 ASN A CA 1
ATOM 695 C C . ASN A 1 87 ? -0.960 -3.862 22.455 1.00 45.59 87 ASN A C 1
ATOM 697 O O . ASN A 1 87 ? 0.023 -3.144 22.608 1.00 45.59 87 ASN A O 1
ATOM 701 N N . LEU A 1 88 ? -1.693 -4.276 23.500 1.00 43.38 88 LEU A N 1
ATOM 702 C CA . LEU A 1 88 ? -1.356 -3.990 24.910 1.00 43.38 88 LEU A CA 1
ATOM 703 C C . LEU A 1 88 ? -0.687 -5.160 25.658 1.00 43.38 88 LEU A C 1
ATOM 705 O O . LEU A 1 88 ? -0.342 -5.005 26.823 1.00 43.38 88 LEU A O 1
ATOM 709 N N . ASN A 1 89 ? -0.433 -6.291 24.991 1.00 43.81 89 ASN A N 1
ATOM 710 C CA . ASN A 1 89 ? 0.296 -7.432 25.567 1.00 43.81 89 ASN A CA 1
ATOM 711 C C . ASN A 1 89 ? 1.793 -7.449 25.196 1.00 43.81 89 ASN A C 1
ATOM 713 O O . ASN A 1 89 ? 2.400 -8.515 25.136 1.00 43.81 89 ASN A O 1
ATOM 71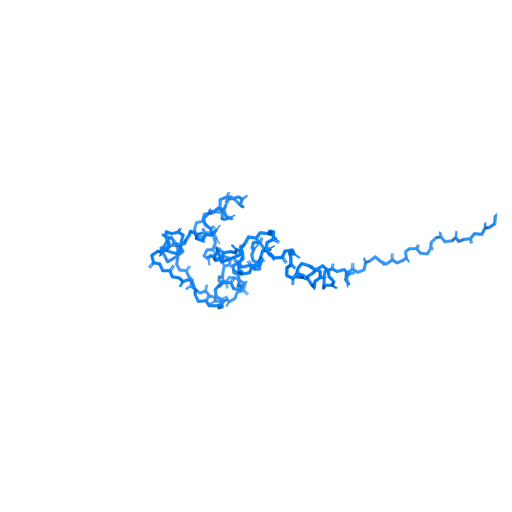7 N N . ILE A 1 90 ? 2.411 -6.289 24.944 1.00 34.88 90 ILE A N 1
ATOM 718 C CA . ILE A 1 90 ? 3.877 -6.170 24.948 1.00 34.88 90 ILE A CA 1
ATOM 719 C C . ILE A 1 90 ? 4.266 -5.401 26.210 1.00 34.88 90 ILE A C 1
ATOM 721 O O . ILE A 1 90 ? 4.135 -4.184 26.277 1.00 34.88 90 ILE A O 1
ATOM 725 N N . GLY A 1 91 ? 4.666 -6.196 27.205 1.00 41.69 91 GLY A N 1
ATOM 726 C CA . GLY A 1 91 ? 5.310 -5.870 28.476 1.00 41.69 91 GLY A CA 1
ATOM 727 C C . GLY A 1 91 ? 5.492 -4.399 28.835 1.00 41.69 91 GLY A C 1
ATOM 728 O O . GLY A 1 91 ? 6.490 -3.788 28.469 1.00 41.69 91 GLY A O 1
ATOM 729 N N . ILE A 1 92 ? 4.632 -3.913 29.728 1.00 36.31 92 ILE A N 1
ATOM 730 C CA . ILE A 1 92 ? 5.156 -3.182 30.880 1.00 36.31 92 ILE A CA 1
ATOM 731 C C . ILE A 1 92 ? 5.563 -4.280 31.863 1.00 36.31 92 ILE A C 1
ATOM 733 O O . ILE A 1 92 ? 4.719 -4.869 32.534 1.00 36.31 92 ILE A O 1
ATOM 737 N N . SER A 1 93 ? 6.845 -4.641 31.862 1.00 41.47 93 SER A N 1
ATOM 738 C CA . SER A 1 93 ? 7.429 -5.327 33.008 1.00 41.47 93 SER A CA 1
ATOM 739 C C . SER A 1 93 ? 7.203 -4.428 34.217 1.00 41.47 93 SER A C 1
ATOM 741 O O . SER A 1 93 ? 7.649 -3.280 34.209 1.00 41.47 93 SER A O 1
ATOM 743 N N . GLU A 1 94 ? 6.480 -4.931 35.214 1.00 43.78 94 GLU A N 1
ATOM 744 C CA . GLU A 1 94 ? 6.436 -4.337 36.544 1.00 43.78 94 GLU A CA 1
ATOM 745 C C . GLU A 1 94 ? 7.876 -4.260 37.059 1.00 43.78 94 GLU A C 1
ATOM 747 O O . GLU A 1 94 ? 8.434 -5.253 37.533 1.00 43.78 94 GLU A O 1
ATOM 752 N N . ASP A 1 95 ? 8.503 -3.090 36.926 1.00 44.34 95 ASP A N 1
ATOM 753 C CA . ASP A 1 95 ? 9.624 -2.755 37.785 1.00 44.34 95 ASP A CA 1
ATOM 754 C C . ASP A 1 95 ? 9.063 -2.675 39.205 1.00 44.34 95 ASP A C 1
ATOM 756 O O . ASP A 1 95 ? 8.352 -1.746 39.601 1.00 44.34 95 ASP A O 1
ATOM 760 N N . LYS A 1 96 ? 9.336 -3.753 39.934 1.00 53.12 96 LYS A N 1
ATOM 761 C CA . LYS A 1 96 ? 9.186 -3.869 41.369 1.00 53.12 96 LYS A CA 1
ATOM 762 C C . LYS A 1 96 ? 10.191 -2.941 42.057 1.00 53.12 96 LYS A C 1
ATOM 764 O O . LYS A 1 96 ? 11.226 -3.392 42.534 1.00 53.12 96 LYS A O 1
ATOM 769 N N . GLY A 1 97 ? 9.820 -1.677 42.206 1.00 42.09 97 GLY A N 1
ATOM 770 C CA . GLY A 1 97 ? 10.354 -0.784 43.235 1.00 42.09 97 GLY A CA 1
ATOM 771 C C . GLY A 1 97 ? 9.231 -0.384 44.189 1.00 42.09 97 GLY A C 1
ATOM 772 O O . GLY A 1 97 ? 8.680 0.698 44.070 1.00 42.09 97 GLY A O 1
ATOM 773 N N . GLY A 1 98 ? 8.715 -1.304 45.004 1.00 36.56 98 GLY A N 1
ATOM 774 C CA . GLY A 1 98 ? 9.040 -1.265 46.432 1.00 36.56 98 GLY A CA 1
ATOM 775 C C . GLY A 1 98 ? 8.094 -0.348 47.216 1.00 36.56 98 GLY A C 1
ATOM 776 O O . GLY A 1 98 ? 8.329 0.845 47.347 1.00 36.56 98 GLY A O 1
ATOM 777 N N . ILE A 1 99 ? 7.023 -0.931 47.755 1.00 45.94 99 ILE A N 1
ATOM 778 C CA . ILE A 1 99 ? 6.209 -0.354 48.833 1.00 45.94 99 ILE A CA 1
ATOM 779 C C . ILE A 1 99 ? 7.051 -0.443 50.116 1.00 45.94 99 ILE A C 1
ATOM 781 O O . ILE A 1 99 ? 7.627 -1.507 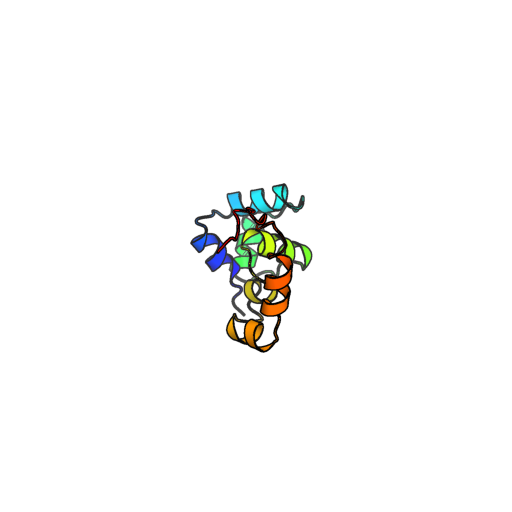50.331 1.00 45.94 99 ILE A O 1
ATOM 785 N N . PHE A 1 100 ? 7.087 0.582 50.974 1.00 43.22 100 PHE A N 1
ATOM 786 C CA . PHE A 1 100 ? 6.743 0.438 52.401 1.00 43.22 100 PHE A CA 1
ATOM 787 C C . PHE A 1 100 ? 6.743 1.789 53.143 1.00 43.22 100 PHE A C 1
ATOM 789 O O . PHE A 1 100 ? 7.742 2.497 53.111 1.00 43.22 100 PHE A O 1
ATOM 796 N N . LEU A 1 101 ? 5.594 2.043 53.791 1.00 48.41 101 LEU A N 1
ATOM 797 C CA . LEU A 1 101 ? 5.283 2.869 54.975 1.00 48.41 101 LEU A CA 1
ATOM 798 C C . LEU A 1 101 ? 5.934 4.251 55.145 1.00 48.41 101 LEU A C 1
ATOM 800 O O . LEU A 1 101 ? 7.140 4.325 55.454 1.00 48.41 101 LEU A O 1
#

Radius of gyration: 18.06 Å; chains: 1; bounding box: 30×23×68 Å

Foldseek 3Di:
DQFCLVVLCVVVVHQLVVVQVQCCVPPVDRAHSVNSVCCRVVVDPDDPVSLVSSCVVSVHDSCNRGVNDDPVVCVVVCVVVVVVVVVPPPDPDPPPDDDDD

Sequence (101 aa):
MKNRLRKLRKENSLTLAELSEMLFKLSDLRISPDLLSKYERGERNPKKSVLVTLSEIFKVPPLYLNGTKDVHSLIKDGAISKMKSQNLNIGISEDKGGIFL